Protein AF-A0A109B8K8-F1 (afdb_monomer_lite)

pLDDT: mean 85.75, std 17.05, range [43.91, 98.62]

Sequence (87 aa):
MFGIAPAATLIFGLTAAALPASANCDWYVKTSLEQQQRNLKQRCELSGAEWSGDKAAHAAWCASVSPDTSRATAQKREAALAACAAK

Radius of gyration: 21.54 Å; chains: 1; bounding box: 84×18×31 Å

Organism: Hyphomicrobium sulfonivorans (NCBI:txid121290)

Structure (mmCIF, N/CA/C/O backbone):
data_AF-A0A109B8K8-F1
#
_entry.id   AF-A0A109B8K8-F1
#
loop_
_atom_site.group_PDB
_atom_site.id
_atom_site.type_symbol
_atom_site.label_atom_id
_atom_site.label_alt_id
_atom_site.label_comp_id
_atom_site.label_asym_id
_atom_site.label_entity_id
_atom_site.label_seq_id
_atom_site.pdbx_PDB_ins_code
_atom_site.Cartn_x
_atom_site.Cartn_y
_atom_site.Cartn_z
_atom_site.occupancy
_atom_site.B_iso_or_equiv
_atom_site.auth_seq_id
_atom_site.auth_comp_id
_atom_site.auth_asym_id
_atom_site.auth_atom_id
_atom_site.pdbx_PDB_model_num
ATOM 1 N N . MET A 1 1 ? 64.538 -12.213 -17.564 1.00 47.06 1 MET A N 1
ATOM 2 C CA . MET A 1 1 ? 64.513 -10.737 -17.609 1.00 47.06 1 MET A CA 1
ATOM 3 C C . MET A 1 1 ? 63.177 -10.356 -18.231 1.00 47.06 1 MET A C 1
ATOM 5 O O . MET A 1 1 ? 62.961 -10.787 -19.351 1.00 47.06 1 MET A O 1
ATOM 9 N N . PHE A 1 2 ? 62.320 -9.642 -17.482 1.00 49.50 2 PHE A N 1
ATOM 10 C CA . PHE A 1 2 ? 60.985 -9.108 -17.847 1.00 49.50 2 PHE A CA 1
ATOM 11 C C . PHE A 1 2 ? 59.894 -10.156 -18.196 1.00 49.50 2 PHE A C 1
ATOM 13 O O . PHE A 1 2 ? 60.126 -11.047 -18.991 1.00 49.50 2 PHE A O 1
ATOM 20 N N . GLY A 1 3 ? 58.677 -10.150 -17.649 1.00 43.91 3 GLY A N 1
ATOM 21 C CA . GLY A 1 3 ? 58.005 -9.182 -16.794 1.00 43.91 3 GLY A CA 1
ATOM 22 C C . GLY A 1 3 ? 56.754 -9.788 -16.141 1.00 43.91 3 GLY A C 1
ATOM 23 O O . GLY A 1 3 ? 56.160 -10.748 -16.621 1.00 43.91 3 GLY A O 1
ATOM 24 N N . ILE A 1 4 ? 56.411 -9.209 -15.000 1.00 59.03 4 ILE A N 1
ATOM 25 C CA . ILE A 1 4 ? 55.185 -9.389 -14.222 1.00 59.03 4 ILE A CA 1
ATOM 26 C C . ILE A 1 4 ? 54.040 -8.667 -14.941 1.00 59.03 4 ILE A C 1
ATOM 28 O O . ILE A 1 4 ? 54.176 -7.485 -15.249 1.00 59.03 4 ILE A O 1
ATOM 32 N N . ALA A 1 5 ? 52.911 -9.342 -15.161 1.00 57.28 5 ALA A N 1
ATOM 33 C CA . ALA A 1 5 ? 51.661 -8.707 -15.574 1.00 57.28 5 ALA A CA 1
ATOM 34 C C . ALA A 1 5 ? 50.516 -9.179 -14.660 1.00 57.28 5 ALA A C 1
ATOM 36 O O . ALA A 1 5 ? 50.049 -10.310 -14.802 1.00 57.28 5 ALA A O 1
ATOM 37 N N . PRO A 1 6 ? 50.055 -8.346 -13.711 1.00 59.59 6 PRO A N 1
ATOM 38 C CA . PRO A 1 6 ? 48.795 -8.558 -13.021 1.00 59.59 6 PRO A CA 1
ATOM 39 C C . PRO A 1 6 ? 47.689 -7.893 -13.850 1.00 59.59 6 PRO A C 1
ATOM 41 O O . PRO A 1 6 ? 47.650 -6.671 -13.966 1.00 59.59 6 PRO A O 1
ATOM 44 N N . ALA A 1 7 ? 46.788 -8.672 -14.443 1.00 57.97 7 ALA A N 1
ATOM 45 C CA . ALA A 1 7 ? 45.621 -8.123 -15.132 1.00 57.97 7 ALA A CA 1
ATOM 46 C C . ALA A 1 7 ? 44.344 -8.515 -14.383 1.00 57.97 7 ALA A C 1
ATOM 48 O O . ALA A 1 7 ? 43.747 -9.561 -14.616 1.00 57.97 7 ALA A O 1
ATOM 49 N N . ALA A 1 8 ? 44.035 -7.651 -13.415 1.00 61.12 8 ALA A N 1
ATOM 50 C CA . ALA A 1 8 ? 42.750 -7.329 -12.806 1.00 61.12 8 ALA A CA 1
ATOM 51 C C . ALA A 1 8 ? 41.561 -8.263 -13.102 1.00 61.12 8 ALA A C 1
ATOM 53 O O . ALA A 1 8 ? 40.998 -8.300 -14.194 1.00 61.12 8 ALA A O 1
ATOM 54 N N . THR A 1 9 ? 41.111 -8.922 -12.038 1.00 58.97 9 THR A N 1
ATOM 55 C CA . THR A 1 9 ? 39.800 -9.554 -11.901 1.00 58.97 9 THR A CA 1
ATOM 56 C C . THR A 1 9 ? 38.670 -8.584 -12.253 1.00 58.97 9 THR A C 1
ATOM 58 O O . THR A 1 9 ? 38.592 -7.483 -11.706 1.00 58.97 9 THR A O 1
ATOM 61 N N . LEU A 1 10 ? 37.773 -9.026 -13.133 1.00 60.34 10 LEU A N 1
ATOM 62 C CA . LEU A 1 10 ? 36.522 -8.364 -13.491 1.00 60.34 10 LEU A CA 1
ATOM 63 C C . LEU A 1 10 ? 35.639 -8.180 -12.248 1.00 60.34 10 LEU A C 1
ATOM 65 O O . LEU A 1 10 ? 34.948 -9.106 -11.829 1.00 60.34 10 LEU A O 1
ATOM 69 N N . ILE A 1 11 ? 35.623 -6.978 -11.673 1.00 65.25 11 ILE A N 1
ATOM 70 C CA . ILE A 1 11 ? 34.551 -6.576 -10.762 1.00 65.25 11 ILE A CA 1
ATOM 71 C C . ILE A 1 11 ? 33.484 -5.917 -11.633 1.00 65.25 11 ILE A C 1
ATOM 73 O O . ILE A 1 11 ? 33.512 -4.712 -11.875 1.00 65.25 11 ILE A O 1
ATOM 77 N N . PHE A 1 12 ? 32.550 -6.725 -12.141 1.00 62.34 12 PHE A N 1
ATOM 78 C CA . PHE A 1 12 ? 31.260 -6.205 -12.582 1.00 62.34 12 PHE A CA 1
ATOM 79 C C . PHE A 1 12 ? 30.570 -5.635 -11.341 1.00 62.34 12 PHE A C 1
ATOM 81 O O . PHE A 1 12 ? 29.978 -6.365 -10.549 1.00 62.34 12 PHE A O 1
ATOM 88 N N . GLY A 1 13 ? 30.708 -4.326 -11.131 1.00 60.09 13 GLY A N 1
ATOM 89 C CA . GLY A 1 13 ? 29.900 -3.612 -10.157 1.00 60.09 13 GLY A CA 1
ATOM 90 C C . GLY A 1 13 ? 28.438 -3.751 -10.565 1.00 60.09 13 GLY A C 1
ATOM 91 O O . GLY A 1 13 ? 28.042 -3.226 -11.603 1.00 60.09 13 GLY A O 1
ATOM 92 N N . LEU A 1 14 ? 27.644 -4.473 -9.769 1.00 62.28 14 LEU A N 1
ATOM 93 C CA . LEU A 1 14 ? 26.191 -4.430 -9.876 1.00 62.28 14 LEU A CA 1
ATOM 94 C C . LEU A 1 14 ? 25.753 -3.019 -9.481 1.00 62.28 14 LEU A C 1
ATOM 96 O O . LEU A 1 14 ? 25.509 -2.726 -8.311 1.00 62.28 14 LEU A O 1
ATOM 100 N N . THR A 1 15 ? 25.663 -2.121 -10.455 1.00 61.28 15 THR A N 1
ATOM 101 C CA . THR A 1 15 ? 24.849 -0.927 -10.292 1.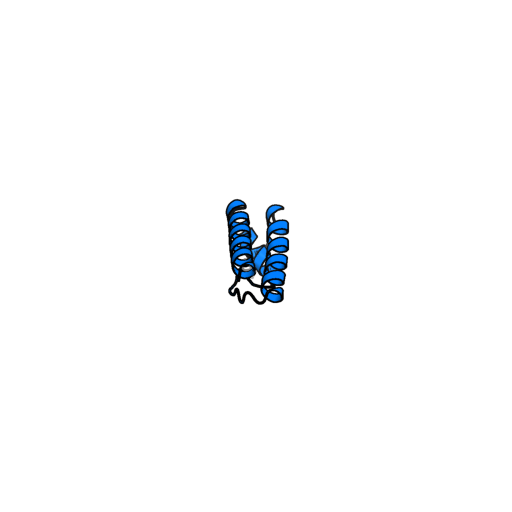00 61.28 15 THR A CA 1
ATOM 102 C C . THR A 1 15 ? 23.406 -1.409 -10.204 1.00 61.28 15 THR A C 1
ATOM 104 O O . THR A 1 15 ? 22.823 -1.885 -11.177 1.00 61.28 15 THR A O 1
ATOM 107 N N . ALA A 1 16 ? 22.827 -1.344 -9.004 1.00 64.12 16 ALA A N 1
ATOM 108 C CA . ALA A 1 16 ? 21.390 -1.465 -8.831 1.00 64.12 16 ALA A CA 1
ATOM 109 C C . ALA A 1 16 ? 20.753 -0.274 -9.557 1.00 64.12 16 ALA A C 1
ATOM 111 O O . ALA A 1 16 ? 20.620 0.816 -9.001 1.00 64.12 16 ALA A O 1
ATOM 112 N N . ALA A 1 17 ? 20.441 -0.454 -10.839 1.00 57.62 17 ALA A N 1
ATOM 113 C CA . ALA A 1 17 ? 19.652 0.502 -11.583 1.00 57.62 17 ALA A CA 1
ATOM 114 C C . ALA A 1 17 ? 18.283 0.561 -10.900 1.00 57.62 17 ALA A C 1
ATOM 116 O O . ALA A 1 17 ? 17.494 -0.380 -10.987 1.00 57.62 17 ALA A O 1
ATOM 117 N N . ALA A 1 18 ? 18.019 1.651 -10.179 1.00 59.34 18 ALA A N 1
ATOM 118 C CA . ALA A 1 18 ? 16.666 1.996 -9.784 1.00 59.34 18 ALA A CA 1
ATOM 119 C C . ALA A 1 18 ? 15.873 2.160 -11.086 1.00 59.34 18 ALA A C 1
ATOM 121 O O . ALA A 1 18 ? 16.042 3.150 -11.800 1.00 59.34 18 ALA A O 1
ATOM 122 N N . LEU A 1 19 ? 15.098 1.134 -11.447 1.00 58.59 19 LEU A N 1
ATOM 123 C CA . LEU A 1 19 ? 14.251 1.160 -12.632 1.00 58.59 19 LEU A CA 1
ATOM 124 C C . LEU A 1 19 ? 13.370 2.411 -12.540 1.00 58.59 19 LEU A C 1
ATOM 126 O O . LEU A 1 19 ? 12.792 2.653 -11.474 1.00 58.59 19 LEU A O 1
ATOM 130 N N . PRO A 1 20 ? 13.279 3.227 -13.606 1.00 54.50 20 PRO A N 1
ATOM 131 C CA . PRO A 1 20 ? 12.429 4.402 -13.583 1.00 54.50 20 PRO A CA 1
ATOM 132 C C . PRO A 1 20 ? 11.020 3.939 -13.229 1.00 54.50 20 PRO A C 1
ATOM 134 O O . PRO A 1 20 ? 10.470 3.053 -13.886 1.00 54.50 20 PRO A O 1
ATOM 137 N N . ALA A 1 21 ? 10.463 4.502 -12.155 1.00 56.81 21 ALA A N 1
ATOM 138 C CA . ALA A 1 21 ? 9.083 4.260 -11.780 1.00 56.81 21 ALA A CA 1
ATOM 139 C C . ALA A 1 21 ? 8.228 4.608 -13.001 1.00 56.81 21 ALA A C 1
ATOM 141 O O . ALA A 1 21 ? 8.123 5.774 -13.384 1.00 56.81 21 ALA A O 1
ATOM 142 N N . SER A 1 22 ? 7.683 3.587 -13.665 1.00 63.78 22 SER A N 1
ATOM 143 C CA . SER A 1 22 ? 6.743 3.799 -14.761 1.00 63.78 22 SER A CA 1
ATOM 144 C C . SER A 1 22 ? 5.628 4.722 -14.252 1.00 63.78 22 SER A C 1
ATOM 146 O O . SER A 1 22 ? 5.280 4.663 -13.074 1.00 63.78 22 SER A O 1
ATOM 148 N N . ALA A 1 23 ? 5.063 5.592 -15.094 1.00 62.91 23 ALA A N 1
ATOM 149 C CA . ALA A 1 23 ? 4.050 6.571 -14.664 1.00 62.91 23 ALA A CA 1
ATOM 150 C C . ALA A 1 23 ? 2.857 5.939 -13.903 1.00 62.91 23 ALA A C 1
ATOM 152 O O . ALA A 1 23 ? 2.200 6.596 -13.101 1.00 62.91 23 ALA A O 1
ATOM 153 N N . ASN A 1 24 ? 2.611 4.640 -14.102 1.00 75.88 24 ASN A N 1
ATOM 154 C CA . ASN A 1 24 ? 1.612 3.861 -13.375 1.00 75.88 24 ASN A CA 1
ATOM 155 C C . ASN A 1 24 ? 1.996 3.555 -11.907 1.00 75.88 24 ASN A C 1
ATOM 157 O O . ASN A 1 24 ? 1.120 3.369 -11.062 1.00 75.88 24 ASN A O 1
ATOM 161 N N . CYS A 1 25 ? 3.288 3.521 -11.578 1.00 92.75 25 CYS A N 1
ATOM 162 C CA . CYS A 1 25 ? 3.773 3.240 -10.230 1.00 92.75 25 CYS A CA 1
ATOM 163 C C . CYS A 1 2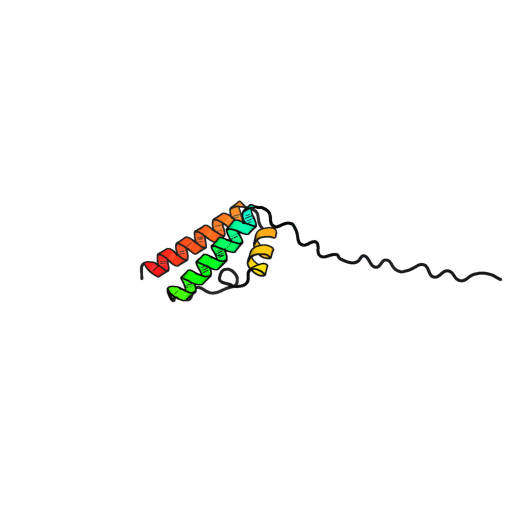5 ? 3.719 4.430 -9.284 1.00 92.75 25 CYS A C 1
ATOM 165 O O . CYS A 1 25 ? 3.491 4.215 -8.098 1.00 92.75 25 CYS A O 1
ATOM 167 N N . ASP A 1 26 ? 3.855 5.664 -9.773 1.00 93.75 26 ASP A N 1
ATOM 168 C CA . ASP A 1 26 ? 3.656 6.836 -8.913 1.00 93.75 26 ASP A CA 1
ATOM 169 C C . ASP A 1 26 ? 2.217 6.877 -8.373 1.00 93.75 26 ASP A C 1
ATOM 171 O O . ASP A 1 26 ? 2.003 6.967 -7.161 1.00 93.75 26 ASP A O 1
ATOM 175 N N . TRP A 1 27 ? 1.240 6.659 -9.265 1.00 95.38 27 TRP A N 1
ATOM 176 C CA . TRP A 1 27 ? -0.166 6.515 -8.889 1.00 95.38 27 TRP A CA 1
ATOM 177 C C . TRP A 1 27 ? -0.364 5.390 -7.868 1.00 95.38 27 TRP A C 1
ATOM 179 O O . TRP A 1 27 ? -0.921 5.632 -6.798 1.00 95.38 27 TRP A O 1
ATOM 189 N N . TYR A 1 28 ? 0.142 4.184 -8.154 1.00 96.56 28 TYR A N 1
ATOM 190 C CA . TYR A 1 28 ? -0.022 3.045 -7.250 1.00 96.56 28 TYR A CA 1
ATOM 191 C C . TYR A 1 28 ? 0.566 3.322 -5.862 1.00 96.56 28 TYR A C 1
ATOM 193 O O . TYR A 1 28 ? -0.077 3.037 -4.853 1.00 96.56 28 TYR A O 1
ATOM 201 N N . VAL A 1 29 ? 1.772 3.889 -5.798 1.00 97.19 29 VAL A N 1
ATOM 202 C CA . VAL A 1 29 ? 2.463 4.203 -4.543 1.00 97.19 29 VAL A CA 1
ATOM 203 C C . VAL A 1 29 ? 1.674 5.228 -3.735 1.00 97.19 29 VAL A C 1
ATOM 205 O O . VAL A 1 29 ? 1.435 5.013 -2.547 1.00 97.19 29 VAL A O 1
ATOM 208 N N . LYS A 1 30 ? 1.225 6.317 -4.369 1.00 97.38 30 LYS A N 1
ATOM 209 C CA . LYS A 1 30 ? 0.409 7.339 -3.710 1.00 97.38 30 LYS A CA 1
ATOM 210 C C . LYS A 1 30 ? -0.886 6.738 -3.159 1.00 97.38 30 LYS A C 1
ATOM 212 O O . LYS A 1 30 ? -1.153 6.861 -1.964 1.00 97.38 30 LYS A O 1
ATOM 217 N N . THR A 1 31 ? -1.641 6.033 -4.001 1.00 97.75 31 THR A N 1
ATOM 218 C CA . THR A 1 31 ? -2.901 5.387 -3.612 1.00 97.75 31 THR A CA 1
ATOM 219 C C . THR A 1 31 ? -2.690 4.381 -2.482 1.00 97.75 31 THR A C 1
ATOM 221 O O . THR A 1 31 ? -3.450 4.374 -1.517 1.00 97.75 31 THR A O 1
ATOM 224 N N . SER A 1 32 ? -1.618 3.591 -2.534 1.00 98.19 32 SER A N 1
ATOM 225 C CA . SER A 1 32 ? -1.271 2.607 -1.506 1.00 98.19 32 SER A CA 1
ATOM 226 C C . SER A 1 32 ? -1.020 3.231 -0.133 1.00 98.19 32 SER A C 1
ATOM 228 O O . SER A 1 32 ? -1.445 2.683 0.887 1.00 98.19 32 SER A O 1
ATOM 230 N N . LEU A 1 33 ? -0.344 4.378 -0.087 1.00 98.50 33 LEU A N 1
ATOM 231 C CA . LEU A 1 33 ? -0.077 5.091 1.163 1.00 98.50 33 LEU A CA 1
ATOM 232 C C . LEU A 1 33 ? -1.343 5.758 1.713 1.00 98.50 33 LEU A C 1
ATOM 234 O O . LEU A 1 33 ? -1.598 5.699 2.915 1.00 98.50 33 LEU A O 1
ATOM 238 N N . GLU A 1 34 ? -2.172 6.341 0.845 1.00 98.56 34 GLU A N 1
ATOM 239 C CA . GLU A 1 34 ? -3.467 6.919 1.227 1.00 98.56 34 GLU A CA 1
ATOM 240 C C . GLU A 1 34 ? -4.415 5.849 1.786 1.00 98.56 34 GLU A C 1
ATOM 242 O O . GLU A 1 34 ? -5.030 6.046 2.836 1.00 98.56 34 GLU A O 1
ATOM 247 N N . GLN A 1 35 ? -4.491 4.691 1.129 1.00 98.56 35 GLN A N 1
ATOM 248 C CA . GLN A 1 35 ? -5.240 3.525 1.594 1.00 98.56 35 GLN A CA 1
ATOM 249 C C . GLN A 1 35 ? -4.744 3.040 2.955 1.00 98.56 35 GLN A C 1
ATOM 251 O O . GLN A 1 35 ? -5.556 2.788 3.845 1.00 98.56 35 GLN A O 1
ATOM 256 N N . GLN A 1 36 ? -3.424 2.951 3.152 1.00 98.62 36 GLN A N 1
ATOM 257 C CA . GLN A 1 36 ? -2.870 2.564 4.448 1.00 98.62 36 GLN A CA 1
ATOM 258 C C . GLN A 1 36 ? -3.193 3.593 5.534 1.00 98.62 36 GLN A C 1
ATOM 260 O O . GLN A 1 36 ? -3.537 3.234 6.659 1.00 98.62 36 GLN A O 1
ATOM 265 N N . GLN A 1 37 ? -3.156 4.882 5.208 1.00 98.38 37 GLN A N 1
ATOM 266 C CA . GLN A 1 37 ? -3.568 5.909 6.153 1.00 98.38 37 GLN A CA 1
ATOM 267 C C . GLN A 1 37 ? -5.050 5.767 6.532 1.00 98.38 37 GLN A C 1
ATOM 269 O O . GLN A 1 37 ? -5.394 5.940 7.702 1.00 98.38 37 GLN A O 1
ATOM 274 N N . ARG A 1 38 ? -5.932 5.436 5.577 1.00 98.12 38 ARG A N 1
ATOM 275 C CA . ARG A 1 38 ? -7.350 5.170 5.867 1.00 98.12 38 ARG A CA 1
ATOM 276 C C . ARG A 1 38 ? -7.536 3.932 6.736 1.00 98.12 38 ARG A C 1
ATOM 278 O O . ARG A 1 38 ? -8.237 4.041 7.733 1.00 98.12 38 ARG A O 1
ATOM 285 N N . ASN A 1 39 ? -6.838 2.833 6.443 1.00 98.50 39 ASN A N 1
ATOM 286 C CA . ASN A 1 39 ? -6.821 1.624 7.275 1.00 98.50 39 ASN A CA 1
ATOM 287 C C . ASN A 1 39 ? -6.511 1.956 8.748 1.00 98.50 39 ASN A C 1
ATOM 289 O O . ASN A 1 39 ? -7.257 1.576 9.650 1.00 98.50 39 ASN A O 1
ATOM 293 N N . LEU A 1 40 ? -5.462 2.754 8.986 1.00 97.69 40 LEU A N 1
ATOM 294 C CA . LEU A 1 40 ? -5.080 3.198 10.330 1.00 97.69 40 LEU A CA 1
ATOM 295 C C . LEU A 1 40 ? -6.128 4.115 10.977 1.00 97.69 40 LEU A C 1
ATOM 297 O O . LEU A 1 40 ? -6.475 3.923 12.142 1.00 97.69 40 LEU A O 1
ATOM 301 N N . LYS A 1 41 ? -6.636 5.108 10.235 1.00 97.44 41 LYS A N 1
ATOM 302 C CA . LYS A 1 41 ? -7.632 6.077 10.728 1.00 97.44 41 LYS A CA 1
ATOM 303 C C . LYS A 1 41 ? -8.959 5.411 11.090 1.00 97.44 41 LYS A C 1
ATOM 305 O O . LYS A 1 41 ? -9.554 5.762 12.101 1.00 97.44 41 LYS A O 1
ATOM 310 N N . GLN A 1 42 ? -9.400 4.463 10.272 1.00 96.19 42 GLN A N 1
ATOM 311 C CA . GLN A 1 42 ? -10.658 3.734 10.434 1.00 96.19 42 GLN A CA 1
ATOM 312 C C . GLN A 1 42 ? -10.525 2.525 11.365 1.00 96.19 42 GLN A C 1
ATOM 314 O O . GLN A 1 42 ? -11.521 1.864 11.624 1.00 96.19 42 GLN A O 1
ATOM 319 N N . ARG A 1 43 ? -9.318 2.240 11.881 1.00 96.88 43 ARG A N 1
ATOM 320 C CA . ARG A 1 43 ? -9.040 1.076 12.737 1.00 96.88 43 ARG A CA 1
ATOM 321 C C . ARG A 1 43 ? -9.494 -0.239 12.084 1.00 96.88 43 ARG A C 1
ATOM 323 O O . ARG A 1 43 ? -10.032 -1.106 12.756 1.00 96.88 43 ARG A O 1
ATOM 330 N N . CYS A 1 44 ? -9.258 -0.388 10.779 1.00 97.19 44 CYS A N 1
ATOM 331 C CA . CYS A 1 44 ? -9.655 -1.589 10.036 1.00 97.19 44 CYS A CA 1
ATOM 332 C C . CYS A 1 44 ? -8.776 -2.814 10.324 1.00 97.19 44 CYS A C 1
ATOM 334 O O . CYS A 1 44 ? -9.140 -3.920 9.933 1.00 97.19 44 CYS A O 1
ATOM 336 N N . GLU A 1 45 ? -7.614 -2.613 10.957 1.00 96.31 45 GLU A N 1
ATOM 337 C CA . GLU A 1 45 ? -6.653 -3.662 11.340 1.00 96.31 45 GLU A CA 1
ATOM 338 C C . GLU A 1 45 ? -6.123 -4.503 10.159 1.00 96.31 45 GLU A C 1
ATOM 340 O O . GLU A 1 45 ? -5.534 -5.571 10.344 1.00 96.31 45 GLU A O 1
ATOM 345 N N . LEU A 1 46 ? -6.261 -4.000 8.925 1.00 97.44 46 LEU A N 1
ATOM 346 C CA . LEU A 1 46 ? -5.716 -4.649 7.735 1.00 97.44 46 LEU A CA 1
ATOM 347 C C . LEU A 1 46 ? -4.185 -4.634 7.820 1.00 97.44 46 LEU A C 1
ATOM 349 O O . LEU A 1 46 ? -3.577 -3.625 8.180 1.00 97.44 46 LEU A O 1
ATOM 353 N N . SER A 1 47 ? -3.563 -5.771 7.528 1.00 96.75 47 SER A N 1
ATOM 354 C CA . SER A 1 47 ? -2.157 -6.028 7.853 1.00 96.75 47 SER A CA 1
ATOM 355 C C . SER A 1 47 ? -1.453 -6.789 6.731 1.00 96.75 47 SER A C 1
ATOM 357 O O . SER A 1 47 ? -2.099 -7.408 5.891 1.00 96.75 47 SER A O 1
ATOM 359 N N . GLY A 1 48 ? -0.118 -6.762 6.726 1.00 96.19 48 GLY A N 1
ATOM 360 C CA . GLY A 1 48 ? 0.719 -7.422 5.718 1.00 96.19 48 GLY A CA 1
ATOM 361 C C . GLY A 1 48 ? 1.495 -6.437 4.841 1.00 96.19 48 GLY A C 1
ATOM 362 O O . GLY A 1 48 ? 1.361 -5.222 4.980 1.00 96.19 48 GLY A O 1
ATOM 363 N N . ALA A 1 49 ? 2.325 -6.963 3.935 1.00 94.81 49 ALA A N 1
ATOM 364 C CA . ALA A 1 49 ? 3.211 -6.153 3.091 1.00 94.81 49 ALA A CA 1
ATOM 365 C C . ALA A 1 49 ? 2.448 -5.145 2.212 1.00 94.81 49 ALA A C 1
ATOM 367 O O . ALA A 1 49 ? 2.910 -4.026 1.998 1.00 94.81 49 ALA A O 1
ATOM 368 N N . GLU A 1 50 ? 1.247 -5.511 1.759 1.00 93.88 50 GLU A N 1
ATOM 369 C CA . GLU A 1 50 ? 0.368 -4.632 0.983 1.00 93.88 50 GLU A CA 1
ATOM 370 C C . GLU A 1 50 ? -0.133 -3.424 1.797 1.00 93.88 50 GLU A C 1
ATOM 372 O O . GLU A 1 50 ? -0.388 -2.371 1.230 1.00 93.88 50 GLU A O 1
ATOM 377 N N . TRP A 1 51 ? -0.201 -3.534 3.126 1.00 97.88 51 TRP A N 1
ATOM 378 C CA . TRP A 1 51 ? -0.604 -2.474 4.056 1.00 97.88 51 TRP A CA 1
ATOM 379 C C . TRP A 1 51 ? 0.615 -1.804 4.717 1.00 97.88 51 TRP A C 1
ATOM 381 O O . TRP A 1 51 ? 0.507 -1.144 5.746 1.00 97.88 51 TRP A O 1
ATOM 391 N N . SER A 1 52 ? 1.809 -1.947 4.135 1.00 96.62 52 SER A N 1
ATOM 392 C CA . SER A 1 52 ? 2.996 -1.235 4.613 1.00 96.62 52 SER A CA 1
ATOM 393 C C . SER A 1 52 ? 2.871 0.279 4.398 1.00 96.62 52 SER A C 1
A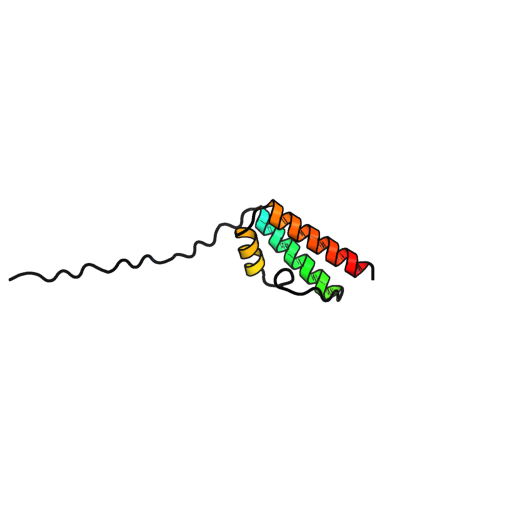TOM 395 O O . SER A 1 52 ? 2.346 0.738 3.381 1.00 96.62 52 SER A O 1
ATOM 397 N N . GLY A 1 53 ? 3.402 1.069 5.334 1.00 96.50 53 GLY A N 1
ATOM 398 C CA . GLY A 1 53 ? 3.598 2.515 5.169 1.00 96.50 53 GLY A CA 1
ATOM 399 C C . GLY A 1 53 ? 4.866 2.880 4.386 1.00 96.50 53 GLY A C 1
ATOM 400 O O . GLY A 1 53 ? 5.171 4.062 4.238 1.00 96.50 53 GLY A O 1
ATOM 401 N N . ASP A 1 54 ? 5.622 1.889 3.910 1.00 97.31 54 ASP A N 1
ATOM 402 C CA . ASP A 1 54 ? 6.895 2.103 3.231 1.00 97.31 54 ASP A CA 1
ATOM 403 C C . ASP A 1 54 ? 6.708 2.416 1.737 1.00 97.31 54 ASP A C 1
ATOM 405 O O . ASP A 1 54 ? 6.254 1.587 0.943 1.00 97.31 54 ASP A O 1
ATOM 409 N N . LYS A 1 55 ? 7.076 3.641 1.341 1.00 95.94 55 LYS A N 1
ATOM 410 C C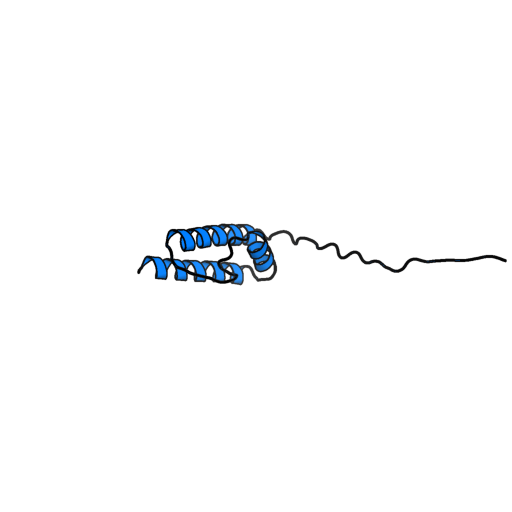A . LYS A 1 55 ? 6.971 4.115 -0.047 1.00 95.94 55 LYS A CA 1
ATOM 411 C C . LYS A 1 55 ? 7.840 3.289 -1.004 1.00 95.94 55 LYS A C 1
ATOM 413 O O . LYS A 1 55 ? 7.419 3.017 -2.129 1.00 95.94 55 LYS A O 1
ATOM 418 N N . ALA A 1 56 ? 9.052 2.927 -0.579 1.00 94.19 56 ALA A N 1
ATOM 419 C CA . ALA A 1 56 ? 10.025 2.245 -1.426 1.00 94.19 56 ALA A CA 1
ATOM 420 C C . ALA A 1 56 ? 9.597 0.801 -1.724 1.00 94.19 56 ALA A C 1
ATOM 422 O O . ALA A 1 56 ? 9.744 0.348 -2.854 1.00 94.19 56 ALA A O 1
ATOM 423 N N . ALA A 1 57 ? 8.984 0.117 -0.760 1.00 94.94 57 ALA A N 1
ATOM 424 C CA . ALA A 1 57 ? 8.414 -1.212 -0.911 1.00 94.94 57 ALA A CA 1
ATOM 425 C C . ALA A 1 57 ? 7.283 -1.221 -1.947 1.00 94.94 57 ALA A C 1
ATOM 427 O O . ALA A 1 57 ? 7.279 -2.070 -2.837 1.00 94.94 57 ALA A O 1
ATOM 428 N N . HIS A 1 58 ? 6.370 -0.242 -1.900 1.00 97.00 58 HIS A N 1
ATOM 429 C CA . HIS A 1 58 ? 5.313 -0.112 -2.915 1.00 97.00 58 HIS A CA 1
ATOM 430 C C . HIS A 1 58 ? 5.878 0.181 -4.304 1.00 97.00 58 HIS A C 1
ATOM 432 O O . HIS A 1 58 ? 5.387 -0.365 -5.292 1.00 97.00 58 HIS A O 1
ATOM 438 N N . ALA A 1 59 ? 6.920 1.012 -4.389 1.00 95.38 59 ALA A N 1
ATOM 439 C CA . ALA A 1 59 ? 7.573 1.328 -5.656 1.00 95.38 59 ALA A CA 1
ATOM 440 C C . ALA A 1 59 ? 8.292 0.101 -6.240 1.00 95.38 59 ALA A C 1
ATOM 442 O O . ALA A 1 59 ? 8.112 -0.209 -7.416 1.00 95.38 59 ALA A O 1
ATOM 443 N N . ALA A 1 60 ? 9.046 -0.625 -5.410 1.00 94.56 60 ALA A N 1
ATOM 444 C CA . ALA A 1 60 ? 9.758 -1.838 -5.798 1.00 94.56 60 ALA A CA 1
ATOM 445 C C . ALA A 1 60 ? 8.796 -2.953 -6.229 1.00 94.56 60 ALA A C 1
ATOM 447 O O . ALA A 1 60 ? 9.024 -3.600 -7.249 1.00 94.56 60 ALA A O 1
ATOM 448 N N . TRP A 1 61 ? 7.694 -3.143 -5.498 1.00 95.50 61 TRP A N 1
ATOM 449 C CA . TRP A 1 61 ? 6.656 -4.098 -5.878 1.00 95.50 61 TRP A CA 1
ATOM 450 C C . TRP A 1 61 ? 5.958 -3.693 -7.178 1.00 95.50 61 TRP A C 1
ATOM 452 O O . TRP A 1 61 ? 5.769 -4.524 -8.057 1.00 95.50 61 TRP A O 1
ATOM 462 N N . CYS A 1 62 ? 5.612 -2.416 -7.351 1.00 96.12 62 CYS A N 1
ATOM 463 C CA . CYS A 1 62 ? 4.974 -1.979 -8.589 1.00 96.12 62 CYS A CA 1
ATOM 464 C C . CYS A 1 62 ? 5.889 -2.169 -9.808 1.00 96.12 62 CYS A C 1
ATOM 466 O O . CYS A 1 62 ? 5.418 -2.560 -10.872 1.00 96.12 62 CYS A O 1
ATOM 468 N N . ALA A 1 63 ? 7.196 -1.940 -9.653 1.00 93.69 63 ALA A N 1
ATOM 469 C CA . ALA A 1 63 ? 8.171 -2.146 -10.720 1.00 93.69 63 ALA A CA 1
ATOM 470 C C . ALA A 1 63 ? 8.354 -3.625 -11.113 1.00 93.69 63 ALA A C 1
ATOM 472 O O . ALA A 1 63 ? 8.869 -3.896 -12.196 1.00 93.69 63 ALA A O 1
ATOM 473 N N . SER A 1 64 ? 7.944 -4.576 -10.265 1.00 93.50 64 SER A N 1
ATOM 474 C CA . SER A 1 64 ? 8.057 -6.014 -10.539 1.00 93.50 64 SER A CA 1
ATOM 475 C C . SER A 1 64 ? 6.791 -6.641 -11.133 1.00 93.50 64 SER A C 1
ATOM 477 O O . SER A 1 64 ? 6.808 -7.821 -11.482 1.00 93.50 64 SER A O 1
ATOM 479 N N . VAL A 1 65 ? 5.702 -5.877 -11.276 1.00 93.44 65 VAL A N 1
ATOM 480 C CA . VAL A 1 65 ? 4.408 -6.373 -11.767 1.00 93.44 65 VAL A CA 1
ATOM 481 C C . VAL A 1 65 ? 3.893 -5.567 -12.958 1.00 93.44 65 VAL A C 1
ATOM 483 O O . VAL A 1 65 ? 4.295 -4.432 -13.204 1.00 93.44 65 VAL A O 1
ATOM 486 N N . SER A 1 66 ? 2.957 -6.148 -13.709 1.00 94.06 66 SER A N 1
ATOM 487 C CA . SER A 1 66 ? 2.276 -5.444 -14.797 1.00 94.06 66 SER A CA 1
ATOM 488 C C . SER A 1 66 ? 1.385 -4.304 -14.274 1.00 94.06 66 SER A C 1
ATOM 490 O O . SER A 1 66 ? 0.853 -4.399 -13.163 1.00 94.06 66 SER A O 1
ATOM 492 N N . PRO A 1 67 ? 1.128 -3.261 -15.086 1.00 91.88 67 PRO A N 1
ATOM 493 C CA . PRO A 1 67 ? 0.249 -2.159 -14.703 1.00 91.88 67 PRO A CA 1
ATOM 494 C C . PRO A 1 67 ? -1.157 -2.585 -14.265 1.00 91.88 67 PRO A C 1
ATOM 496 O O . PRO A 1 67 ? -1.717 -2.016 -13.328 1.00 91.88 67 PRO A O 1
ATOM 499 N N . ASP A 1 68 ? -1.723 -3.603 -14.913 1.00 94.44 68 ASP A N 1
ATOM 500 C CA . ASP A 1 68 ? -3.037 -4.143 -14.557 1.00 94.44 68 ASP A CA 1
ATOM 501 C C . ASP A 1 68 ? -3.021 -4.851 -13.200 1.00 94.44 68 ASP A C 1
ATOM 503 O O . ASP A 1 68 ? -3.977 -4.734 -12.436 1.00 94.44 68 ASP A O 1
ATOM 507 N N . THR A 1 69 ? -1.913 -5.510 -12.847 1.00 95.88 69 THR A N 1
ATOM 508 C CA . THR A 1 69 ? -1.732 -6.139 -11.534 1.00 95.88 69 THR A CA 1
ATOM 509 C C . THR A 1 69 ? -1.694 -5.092 -10.427 1.00 95.88 69 THR A C 1
ATOM 511 O O . THR A 1 69 ? -2.384 -5.249 -9.420 1.00 95.88 69 THR A O 1
ATOM 514 N N . SER A 1 70 ? -0.948 -3.996 -10.601 1.00 95.62 70 SER A N 1
ATOM 515 C CA . SER A 1 70 ? -0.913 -2.930 -9.592 1.00 95.62 70 SER A CA 1
ATOM 516 C C . SER A 1 70 ? -2.262 -2.229 -9.442 1.00 95.62 70 SER A C 1
ATOM 518 O O . SER A 1 70 ? -2.710 -1.986 -8.318 1.00 95.62 70 SER A O 1
ATOM 520 N N . ARG A 1 71 ? -2.975 -2.000 -10.551 1.00 96.25 71 ARG A N 1
ATOM 521 C CA . ARG A 1 71 ? -4.345 -1.472 -10.533 1.00 96.25 71 ARG A CA 1
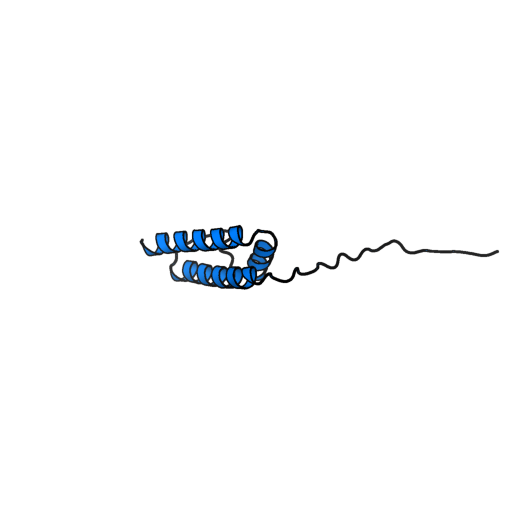ATOM 522 C C . ARG A 1 71 ? -5.316 -2.411 -9.820 1.00 96.25 71 ARG A C 1
ATOM 524 O O . ARG A 1 71 ? -6.068 -1.957 -8.960 1.00 96.25 71 ARG A O 1
ATOM 531 N N . ALA A 1 72 ? -5.281 -3.705 -10.130 1.00 96.88 72 ALA A N 1
ATOM 532 C CA . ALA A 1 72 ? -6.136 -4.703 -9.495 1.00 96.88 72 ALA A CA 1
ATOM 533 C C . ALA A 1 72 ? -5.861 -4.810 -7.986 1.00 96.88 72 ALA A C 1
ATOM 535 O O . ALA A 1 72 ? -6.798 -4.915 -7.197 1.00 96.88 72 ALA A O 1
ATOM 536 N N . THR A 1 73 ? -4.598 -4.736 -7.559 1.00 97.12 73 THR A N 1
ATOM 537 C CA . THR A 1 73 ? -4.246 -4.708 -6.132 1.00 97.12 73 THR A CA 1
ATOM 538 C C . THR A 1 73 ? -4.798 -3.464 -5.443 1.00 97.12 73 THR A C 1
ATOM 540 O O . THR A 1 73 ? -5.433 -3.587 -4.398 1.00 97.12 73 THR A O 1
ATOM 543 N N . ALA A 1 74 ? -4.642 -2.276 -6.034 1.00 97.81 74 ALA A N 1
ATOM 544 C CA . ALA A 1 74 ? -5.226 -1.057 -5.476 1.00 97.81 74 ALA A CA 1
ATOM 545 C C . ALA A 1 74 ? -6.759 -1.154 -5.353 1.00 97.81 74 ALA A C 1
ATOM 547 O O . ALA A 1 74 ? -7.310 -0.778 -4.322 1.00 97.81 74 ALA A O 1
ATOM 548 N N . GLN A 1 75 ? -7.450 -1.720 -6.349 1.00 98.31 75 GLN A N 1
ATOM 549 C CA . GLN A 1 75 ? -8.902 -1.945 -6.299 1.00 98.31 75 GLN A CA 1
ATOM 550 C C . GLN A 1 75 ? -9.316 -2.935 -5.201 1.00 98.31 75 GLN A C 1
ATOM 552 O O . GLN A 1 75 ? -10.276 -2.681 -4.475 1.00 98.31 75 GLN A O 1
ATOM 557 N N . LYS A 1 76 ? -8.583 -4.043 -5.031 1.00 98.31 76 LYS A N 1
ATOM 558 C CA . LYS A 1 76 ? -8.827 -5.006 -3.941 1.00 98.31 76 LYS A CA 1
ATOM 559 C C . LYS A 1 76 ? -8.699 -4.347 -2.568 1.00 98.31 76 LYS A C 1
ATOM 561 O O . LYS A 1 76 ? -9.515 -4.595 -1.684 1.00 98.31 76 LYS A O 1
ATOM 566 N N . ARG A 1 77 ? -7.705 -3.475 -2.403 1.00 98.38 77 ARG A N 1
ATOM 567 C CA . ARG A 1 77 ? -7.482 -2.725 -1.164 1.00 98.38 77 ARG A CA 1
ATOM 568 C C . ARG A 1 77 ? -8.586 -1.706 -0.892 1.00 98.38 77 ARG A C 1
ATOM 570 O O . ARG A 1 77 ? -9.038 -1.610 0.245 1.00 98.38 77 ARG A O 1
ATOM 577 N N . GLU A 1 78 ? -9.079 -1.009 -1.918 1.00 98.38 78 GLU A N 1
ATOM 578 C CA . GLU A 1 78 ? -10.281 -0.173 -1.777 1.00 98.38 78 GLU A CA 1
ATOM 579 C C . GLU A 1 78 ? -11.487 -0.992 -1.310 1.00 98.38 78 GLU A C 1
ATOM 581 O O . GLU A 1 78 ? -12.178 -0.582 -0.381 1.00 98.38 78 GLU A O 1
ATOM 586 N N . ALA A 1 79 ? -11.722 -2.167 -1.900 1.00 98.31 79 ALA A N 1
ATOM 587 C CA . ALA A 1 79 ? -12.836 -3.027 -1.506 1.00 98.31 79 ALA A CA 1
ATOM 588 C C . ALA A 1 79 ? -12.723 -3.493 -0.042 1.00 98.31 79 ALA A C 1
ATOM 590 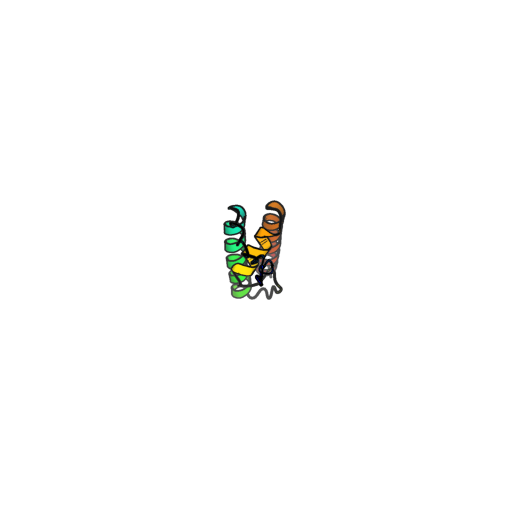O O . ALA A 1 79 ? -13.721 -3.497 0.678 1.00 98.31 79 ALA A O 1
ATOM 591 N N . ALA A 1 80 ? -11.514 -3.823 0.427 1.00 97.88 80 ALA A N 1
ATOM 592 C CA . ALA A 1 80 ? -11.272 -4.177 1.826 1.00 97.88 80 ALA A CA 1
ATOM 593 C C . ALA A 1 80 ? -11.562 -3.006 2.786 1.00 97.88 80 ALA A C 1
ATOM 595 O O . ALA A 1 80 ? -12.195 -3.199 3.824 1.00 97.88 80 ALA A O 1
ATOM 596 N N . LEU A 1 81 ? -11.158 -1.783 2.425 1.00 98.25 81 LEU A N 1
ATOM 597 C CA . LEU A 1 81 ? -11.466 -0.576 3.202 1.00 98.25 81 LEU A CA 1
ATOM 598 C C . LEU A 1 81 ? -12.962 -0.262 3.208 1.00 98.25 81 LEU A C 1
ATOM 600 O O . LEU A 1 81 ? -13.507 0.085 4.251 1.00 98.25 81 LEU A O 1
ATOM 604 N N . ALA A 1 82 ? -13.638 -0.407 2.068 1.00 97.94 82 ALA A N 1
ATOM 605 C CA . ALA A 1 82 ? -15.079 -0.205 1.974 1.00 97.94 82 ALA A CA 1
ATOM 606 C C . ALA A 1 82 ? -15.843 -1.209 2.850 1.00 97.94 82 ALA A C 1
ATOM 608 O O . ALA A 1 82 ? -16.752 -0.821 3.578 1.00 97.94 82 ALA A O 1
ATOM 609 N N . ALA A 1 83 ? -15.434 -2.482 2.838 1.00 96.75 83 ALA A N 1
ATOM 610 C CA . ALA A 1 83 ? -16.011 -3.510 3.699 1.00 96.75 83 ALA A CA 1
ATOM 611 C C . ALA A 1 83 ? -15.775 -3.223 5.190 1.00 96.75 83 ALA A C 1
ATOM 613 O O . ALA A 1 83 ? -16.658 -3.467 6.007 1.00 96.75 83 ALA A O 1
ATOM 614 N N . CYS A 1 84 ? -14.607 -2.683 5.551 1.00 96.19 84 CYS A N 1
ATOM 615 C CA . CYS A 1 84 ? -14.343 -2.214 6.908 1.00 96.19 84 CYS A CA 1
ATOM 616 C C . CYS A 1 84 ? -15.249 -1.038 7.302 1.00 96.19 84 CYS A C 1
ATOM 618 O O . CYS A 1 84 ? -15.830 -1.060 8.379 1.00 96.19 84 CYS A O 1
ATOM 620 N N . ALA A 1 85 ? -15.399 -0.037 6.432 1.00 90.62 85 ALA A N 1
ATOM 621 C CA . ALA A 1 85 ? -16.189 1.163 6.712 1.00 90.62 85 ALA A CA 1
ATOM 622 C C . ALA A 1 85 ? -17.703 0.902 6.825 1.00 90.62 85 ALA A C 1
ATOM 624 O O . ALA A 1 85 ? -18.436 1.776 7.277 1.00 90.62 85 ALA A O 1
ATOM 625 N N . ALA A 1 86 ? -18.167 -0.269 6.384 1.00 89.50 86 ALA A N 1
ATOM 626 C CA . ALA A 1 86 ? -19.553 -0.706 6.507 1.00 89.50 86 ALA A CA 1
ATOM 627 C C . ALA A 1 86 ? -19.859 -1.444 7.828 1.00 89.50 86 ALA A C 1
ATOM 629 O O . ALA A 1 86 ? -21.009 -1.835 8.032 1.00 89.50 86 ALA A O 1
ATOM 630 N N . LYS A 1 87 ? -18.852 -1.680 8.681 1.00 70.00 87 LYS A N 1
ATOM 631 C CA . LYS A 1 87 ? -19.026 -2.243 10.029 1.00 70.00 87 LYS A CA 1
ATOM 632 C C . LYS A 1 87 ? -19.402 -1.162 11.034 1.00 70.00 87 LYS A C 1
ATOM 634 O O . LYS A 1 87 ? -20.210 -1.492 11.927 1.00 70.00 87 LYS A O 1
#

Secondary structure (DSSP, 8-state):
----------------------HHHHHHHHHHHHHHHHHHHTT----SGGG---HHHHHHHHHTS-HHHHHHHHHHHHHHHHHHHT-

Foldseek 3Di:
DDDDDDDDDDPPPPPPPPPPQDPLLVVLLVLQLVLLVLCVVLVLPDDDLSSDNDSVSSSVVSVVDDSVVSVVSSVVSVVSSVVSVVD